Protein AF-A0A1N7MF49-F1 (afdb_monomer)

InterPro domains:
  IPR001343 RTX calcium-binding nonapeptide repeat [PF00353] (60-86)
  IPR011049 Serralysin-like metalloprotease, C-terminal [G3DSA:2.150.10.10] (1-90)
  IPR011049 Serralysin-like metalloprotease, C-terminal [SSF51120] (19-86)

Foldseek 3Di:
DWDDPPPFFIKDKDWDDDWDWDDDPQEIETADQTEMEIERQRPPDAHEYEGHHYAYEEDAHQEEYEYEQHYEAYEYENYHYAYEYEYDPYNYDYDDPHYDYDYDDD

Mean predicted aligned error: 8.86 Å

Radius of gyration: 12.61 Å; Cα contacts (8 Å, |Δi|>4): 319; chains: 1; bounding box: 23×28×36 Å

Structure (mmCIF, N/CA/C/O backbone):
data_AF-A0A1N7MF49-F1
#
_entry.id   AF-A0A1N7MF49-F1
#
loop_
_atom_site.group_PDB
_atom_site.id
_atom_site.type_symbol
_atom_site.label_atom_id
_atom_site.label_alt_id
_atom_site.label_comp_id
_atom_site.label_asym_id
_atom_site.label_entity_id
_atom_site.label_seq_id
_atom_site.pdbx_PDB_ins_code
_atom_site.Cartn_x
_atom_site.Cartn_y
_atom_site.Cartn_z
_atom_site.occupancy
_atom_site.B_iso_or_equiv
_atom_site.auth_seq_id
_atom_site.auth_comp_id
_atom_site.auth_asym_id
_atom_site.auth_atom_id
_atom_site.pdbx_PDB_model_num
ATOM 1 N N . MET A 1 1 ? -8.005 11.081 -6.451 1.00 61.84 1 MET A N 1
ATOM 2 C CA . MET A 1 1 ? -6.911 11.878 -7.051 1.00 61.84 1 MET A CA 1
ATOM 3 C C . MET A 1 1 ? -5.939 10.917 -7.717 1.00 61.84 1 MET A C 1
ATOM 5 O O . MET A 1 1 ? -5.762 9.819 -7.206 1.00 61.84 1 MET A O 1
ATOM 9 N N . VAL A 1 2 ? -5.368 11.298 -8.861 1.00 63.47 2 VAL A N 1
ATOM 10 C CA . VAL A 1 2 ? -4.352 10.502 -9.569 1.00 63.47 2 VAL A CA 1
ATOM 11 C C . VAL A 1 2 ? -3.006 11.182 -9.361 1.00 63.47 2 VAL A C 1
ATOM 13 O O . VAL A 1 2 ? -2.899 12.387 -9.595 1.00 63.47 2 VAL A O 1
ATOM 16 N N . PHE A 1 3 ? -2.009 10.427 -8.915 1.00 63.81 3 PHE A N 1
ATOM 17 C CA . PHE A 1 3 ? -0.643 10.897 -8.720 1.00 63.81 3 PHE A CA 1
ATOM 18 C C . PHE A 1 3 ? 0.287 10.073 -9.611 1.00 63.81 3 PHE A C 1
ATOM 20 O O . PHE A 1 3 ? 0.233 8.846 -9.603 1.00 63.81 3 PHE A O 1
ATOM 27 N N . SER A 1 4 ? 1.121 10.751 -10.397 1.00 59.66 4 SER A N 1
ATOM 28 C CA . SER A 1 4 ? 2.161 10.124 -11.214 1.00 59.66 4 SER A CA 1
ATOM 29 C C . SER A 1 4 ? 3.485 10.825 -10.975 1.00 59.66 4 SER A C 1
ATOM 31 O O . SER A 1 4 ? 3.534 12.052 -10.901 1.00 59.66 4 SER A O 1
ATOM 33 N N . ASP A 1 5 ? 4.561 10.051 -10.903 1.00 60.94 5 ASP A N 1
ATOM 34 C CA . ASP A 1 5 ? 5.932 10.561 -10.763 1.00 60.94 5 ASP A CA 1
ATOM 35 C C . ASP A 1 5 ? 6.558 11.005 -12.106 1.00 60.94 5 ASP A C 1
ATOM 37 O O . ASP A 1 5 ? 7.705 11.441 -12.152 1.00 60.94 5 ASP A O 1
ATOM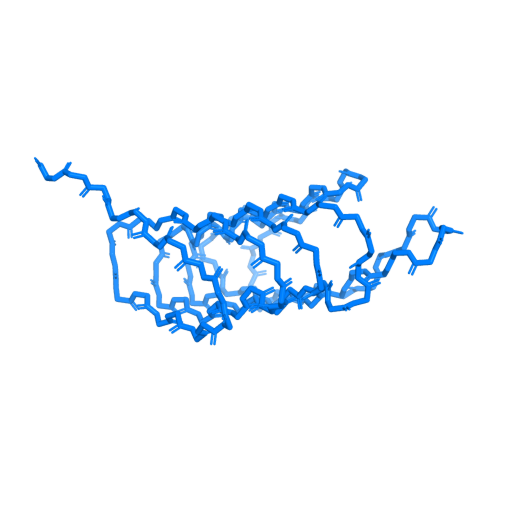 41 N N . GLY A 1 6 ? 5.804 10.904 -13.209 1.00 52.94 6 GLY A N 1
ATOM 42 C CA . GLY A 1 6 ? 6.257 11.252 -14.559 1.00 52.94 6 GLY A CA 1
ATOM 43 C C . GLY A 1 6 ? 7.119 10.182 -15.241 1.00 52.94 6 GLY A C 1
ATOM 44 O O . GLY A 1 6 ? 7.484 10.364 -16.400 1.00 52.94 6 GLY A O 1
ATOM 45 N N . THR A 1 7 ? 7.404 9.059 -14.574 1.00 59.69 7 THR A N 1
ATOM 46 C CA . THR A 1 7 ? 8.167 7.921 -15.124 1.00 59.69 7 THR A CA 1
ATOM 47 C C . THR A 1 7 ? 7.284 6.807 -15.693 1.00 59.69 7 THR A C 1
ATOM 49 O O . THR A 1 7 ? 7.791 5.841 -16.255 1.00 59.69 7 THR A O 1
ATOM 52 N N . GLY A 1 8 ? 5.960 6.960 -15.597 1.00 55.59 8 GLY A N 1
ATOM 53 C CA . GLY A 1 8 ? 4.977 5.952 -16.003 1.00 55.59 8 GLY A CA 1
ATOM 54 C C . GLY A 1 8 ? 4.330 5.219 -14.827 1.00 55.59 8 GLY A C 1
ATOM 55 O O . GLY A 1 8 ? 3.316 4.560 -15.032 1.00 55.59 8 GLY A O 1
ATOM 56 N N . ASN A 1 9 ? 4.832 5.401 -13.599 1.00 63.59 9 ASN A N 1
ATOM 57 C CA . ASN A 1 9 ? 4.165 4.913 -12.395 1.00 63.59 9 ASN A CA 1
ATOM 58 C C . ASN A 1 9 ? 2.997 5.846 -12.057 1.00 63.59 9 ASN A C 1
AT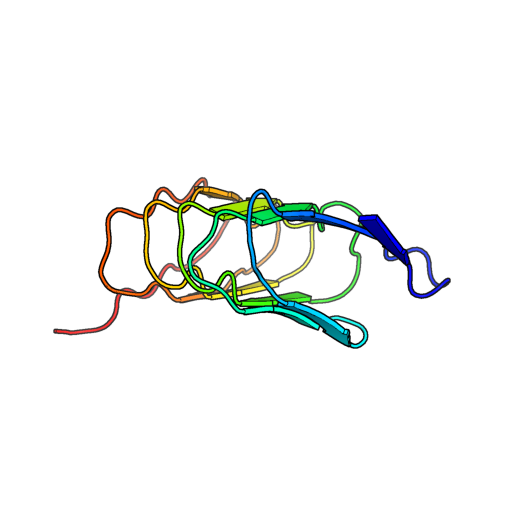OM 60 O O . ASN A 1 9 ? 3.173 7.033 -11.759 1.00 63.59 9 ASN A O 1
ATOM 64 N N . GLY A 1 10 ? 1.780 5.326 -12.179 1.00 65.44 10 GLY A N 1
ATOM 65 C CA . GLY A 1 10 ? 0.551 6.028 -11.832 1.00 65.44 10 GLY A CA 1
ATOM 66 C C . GLY A 1 10 ? -0.151 5.321 -10.692 1.00 65.44 10 GLY A C 1
ATOM 67 O O . GLY A 1 10 ? -0.412 4.125 -10.780 1.00 65.44 10 GLY A O 1
ATOM 68 N N . ILE A 1 11 ? -0.471 6.074 -9.643 1.00 74.31 11 ILE A N 1
ATOM 69 C CA . ILE A 1 11 ? -1.242 5.584 -8.507 1.00 74.31 11 ILE A CA 1
ATOM 70 C C . ILE A 1 11 ? -2.521 6.392 -8.398 1.00 74.31 11 ILE A C 1
ATOM 72 O O . ILE A 1 11 ? -2.513 7.628 -8.340 1.00 74.31 11 ILE A O 1
ATOM 76 N N . SER A 1 12 ? -3.641 5.682 -8.366 1.00 75.25 12 SER A N 1
ATOM 77 C CA . SER A 1 12 ? -4.952 6.281 -8.154 1.00 75.25 12 SER A CA 1
ATOM 78 C C . SER A 1 12 ? -5.393 6.028 -6.723 1.00 75.25 12 SER A C 1
ATOM 80 O O . SER A 1 12 ? -5.491 4.883 -6.300 1.00 75.25 12 SER A O 1
ATOM 82 N N . ALA A 1 13 ? -5.685 7.097 -5.982 1.00 74.12 13 ALA A N 1
ATOM 83 C CA . ALA A 1 13 ? -6.145 7.004 -4.602 1.00 74.12 13 ALA A CA 1
ATOM 84 C C . ALA A 1 13 ? -7.450 7.778 -4.387 1.00 74.12 13 ALA A C 1
ATOM 86 O O . ALA A 1 13 ? -7.603 8.920 -4.837 1.00 74.12 13 ALA A O 1
ATOM 87 N N . THR A 1 14 ? -8.401 7.171 -3.683 1.00 76.50 14 THR A N 1
ATOM 88 C CA . THR A 1 14 ? -9.693 7.773 -3.327 1.00 76.50 14 THR A CA 1
ATOM 89 C C . THR A 1 14 ? -9.983 7.526 -1.854 1.00 76.50 14 THR A C 1
ATOM 91 O O . THR A 1 14 ? -9.750 6.426 -1.375 1.00 76.50 14 THR A O 1
ATOM 94 N N . PHE A 1 15 ? -10.510 8.523 -1.143 1.00 70.94 15 PHE A N 1
ATOM 95 C CA . PHE A 1 15 ? -10.829 8.417 0.280 1.00 70.94 15 PHE A CA 1
ATOM 96 C C . PHE A 1 15 ? -12.246 8.936 0.542 1.00 70.94 15 PHE A C 1
ATOM 98 O O . PHE A 1 15 ? -12.646 9.944 -0.046 1.00 70.94 15 PHE A O 1
ATOM 105 N N . THR A 1 16 ? -13.022 8.250 1.387 1.00 75.12 16 THR A N 1
ATOM 106 C CA . THR A 1 16 ? -14.448 8.566 1.613 1.00 75.12 16 THR A CA 1
ATOM 107 C C . THR A 1 16 ? -14.722 9.366 2.894 1.00 75.12 16 THR A C 1
ATOM 109 O O . THR A 1 16 ? -15.880 9.515 3.277 1.00 75.12 16 THR A O 1
ATOM 112 N N . GLY A 1 17 ? -13.692 9.882 3.574 1.00 69.69 17 GLY A N 1
ATOM 113 C CA . GLY A 1 17 ? -13.833 10.601 4.849 1.00 69.69 17 GLY A CA 1
ATOM 114 C C . GLY A 1 17 ? -12.699 11.584 5.163 1.00 69.69 17 GLY A C 1
ATOM 115 O O . GLY A 1 17 ? -11.996 12.047 4.272 1.00 69.69 17 GLY A O 1
ATOM 116 N N . ALA A 1 18 ? -12.515 11.924 6.441 1.00 66.19 18 ALA A N 1
ATOM 117 C CA . ALA A 1 18 ? -11.358 12.703 6.884 1.00 66.19 18 ALA A CA 1
ATOM 118 C C . ALA A 1 18 ? -10.131 11.786 7.011 1.00 66.19 18 ALA A C 1
ATOM 120 O O . ALA A 1 18 ? -10.136 10.851 7.811 1.00 66.19 18 ALA A O 1
ATOM 121 N N . GLY A 1 19 ? -9.101 12.043 6.209 1.00 64.56 19 GLY A N 1
ATOM 122 C CA . GLY A 1 19 ? -7.856 11.282 6.190 1.00 64.56 19 GLY A CA 1
ATOM 123 C C . GLY A 1 19 ? -6.768 12.052 5.453 1.00 64.56 19 GLY A C 1
ATOM 124 O O . GLY A 1 19 ? -7.056 12.985 4.701 1.00 64.56 19 GLY A O 1
ATOM 125 N N . SER A 1 20 ? -5.517 11.685 5.700 1.00 70.81 20 SER A N 1
ATOM 126 C CA . SER A 1 20 ? -4.349 12.261 5.044 1.00 70.81 20 SER A CA 1
ATOM 127 C C . SER A 1 20 ? -3.724 11.233 4.110 1.00 70.81 20 SER A C 1
ATOM 129 O O . SER A 1 20 ? -3.540 10.073 4.478 1.00 70.81 20 SER A O 1
ATOM 131 N N . PHE A 1 21 ? -3.404 11.681 2.898 1.00 70.06 21 PHE A N 1
ATOM 132 C CA . PHE A 1 21 ? -2.741 10.891 1.872 1.00 70.06 21 PHE A CA 1
ATOM 133 C C . PHE A 1 21 ? -1.331 11.431 1.663 1.00 70.06 21 PHE A C 1
ATOM 135 O O . PHE A 1 21 ? -1.155 12.603 1.322 1.00 70.06 21 PHE A O 1
ATOM 142 N N . THR A 1 22 ? -0.342 10.567 1.847 1.00 73.12 22 THR A N 1
ATOM 143 C CA . THR A 1 22 ? 1.064 10.890 1.616 1.00 73.12 22 THR A CA 1
ATOM 144 C C . THR A 1 22 ? 1.567 10.053 0.452 1.00 73.12 22 THR A C 1
ATOM 146 O O . THR A 1 22 ? 1.523 8.829 0.532 1.00 73.12 22 THR A O 1
ATOM 149 N N . TYR A 1 23 ? 2.057 10.711 -0.602 1.00 71.25 23 TYR A N 1
ATOM 150 C CA . TYR A 1 23 ? 2.757 10.068 -1.715 1.00 71.25 23 TYR A CA 1
ATOM 151 C C . TYR A 1 23 ? 4.219 10.497 -1.719 1.00 71.25 23 TYR A C 1
ATOM 153 O O . TYR A 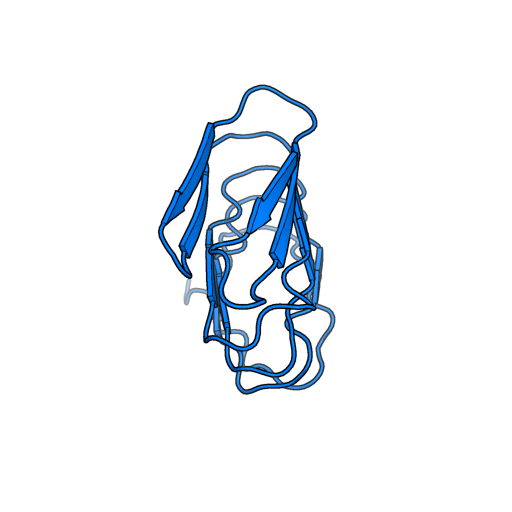1 23 ? 4.519 11.679 -1.901 1.00 71.25 23 TYR A O 1
ATOM 161 N N . VAL A 1 24 ? 5.125 9.545 -1.517 1.00 64.94 24 VAL A N 1
ATOM 162 C CA . VAL A 1 24 ? 6.572 9.759 -1.611 1.00 64.94 24 VAL A CA 1
ATOM 163 C C . VAL A 1 24 ? 7.143 8.673 -2.506 1.00 64.94 24 VAL A C 1
ATOM 165 O O . VAL A 1 24 ? 7.396 7.571 -2.041 1.00 64.94 24 VAL A O 1
ATOM 168 N N . TYR A 1 25 ? 7.349 9.005 -3.782 1.00 67.62 25 TYR A N 1
ATOM 169 C CA . TYR A 1 25 ? 7.884 8.110 -4.814 1.00 67.62 25 TYR A CA 1
ATOM 170 C C . TYR A 1 25 ? 7.127 6.778 -4.939 1.00 67.62 25 TYR A C 1
ATOM 172 O O . TYR A 1 25 ? 6.198 6.698 -5.730 1.00 67.62 25 TYR A O 1
ATOM 180 N N . ASP A 1 26 ? 7.509 5.758 -4.170 1.00 68.06 26 ASP A N 1
ATOM 181 C CA . ASP A 1 26 ? 6.916 4.416 -4.171 1.00 68.06 26 ASP A CA 1
ATOM 182 C C . ASP A 1 26 ? 6.068 4.112 -2.930 1.00 68.06 26 ASP A C 1
ATOM 184 O O . ASP A 1 26 ? 5.549 3.009 -2.773 1.00 68.06 26 ASP A O 1
ATOM 188 N N . THR A 1 27 ? 5.986 5.066 -2.008 1.00 67.38 27 THR A N 1
ATOM 189 C CA . THR A 1 27 ? 5.349 4.872 -0.717 1.00 67.38 27 THR A CA 1
ATOM 190 C C . THR A 1 27 ? 4.059 5.668 -0.680 1.00 67.38 27 THR A C 1
ATOM 192 O O . THR A 1 27 ? 4.056 6.894 -0.844 1.00 67.38 27 THR A O 1
ATOM 195 N N . VAL A 1 28 ? 2.959 4.966 -0.428 1.00 70.38 28 VAL A N 1
ATOM 196 C CA . VAL A 1 28 ? 1.652 5.556 -0.150 1.00 70.38 28 VAL A CA 1
ATOM 197 C C . VAL A 1 28 ? 1.227 5.209 1.261 1.00 70.38 28 VAL A C 1
ATOM 199 O O . VAL A 1 28 ? 1.052 4.046 1.602 1.00 70.38 28 VAL A O 1
ATOM 202 N N . ALA A 1 29 ? 0.970 6.234 2.060 1.00 68.69 29 ALA A N 1
ATOM 203 C CA . ALA A 1 29 ? 0.328 6.063 3.353 1.00 68.69 29 ALA A CA 1
ATOM 204 C C . ALA A 1 29 ? -1.029 6.767 3.347 1.00 68.69 29 ALA A C 1
ATOM 206 O O . ALA A 1 29 ? -1.110 7.976 3.093 1.00 68.69 29 ALA A O 1
ATOM 207 N N . THR A 1 30 ? -2.087 6.027 3.659 1.00 68.19 30 THR A N 1
ATOM 208 C CA . THR A 1 30 ? -3.349 6.583 4.133 1.00 68.19 30 THR A CA 1
ATOM 209 C C . THR A 1 30 ? -3.309 6.596 5.655 1.00 68.19 30 THR A C 1
ATOM 211 O O . THR A 1 30 ? -3.168 5.582 6.326 1.00 68.19 30 THR A O 1
ATOM 214 N N . SER A 1 31 ? -3.389 7.793 6.224 1.00 59.66 31 SER A N 1
ATOM 215 C CA . SER A 1 31 ? -3.464 7.991 7.671 1.00 59.66 31 SER A CA 1
ATOM 216 C C . SER A 1 31 ? -4.860 8.504 8.010 1.00 59.66 31 SER A C 1
ATOM 218 O O . SER A 1 31 ? -5.261 9.588 7.585 1.00 59.66 31 SER A O 1
ATOM 220 N N . GLY A 1 32 ? -5.643 7.703 8.730 1.00 63.97 32 GLY A N 1
ATOM 221 C CA . GLY A 1 32 ? -7.031 8.024 9.072 1.00 63.97 32 GLY A CA 1
ATOM 222 C C . GLY A 1 32 ? -7.834 6.786 9.465 1.00 63.97 32 GLY A C 1
ATOM 223 O O . GLY A 1 32 ? -7.343 5.677 9.329 1.00 63.97 32 GLY A O 1
ATOM 224 N N . SER A 1 33 ? -9.051 6.982 9.982 1.00 71.25 33 SER A N 1
ATOM 225 C CA . SER A 1 33 ? -9.986 5.898 10.359 1.00 71.25 33 SER A CA 1
ATOM 226 C C . SER A 1 33 ? -11.062 5.621 9.301 1.00 71.25 33 SER A C 1
ATOM 228 O O . SER A 1 33 ? -12.081 5.002 9.606 1.00 71.25 33 SER A O 1
ATOM 230 N N . ALA A 1 34 ? -10.911 6.172 8.099 1.00 77.94 34 ALA A N 1
ATOM 231 C CA . ALA A 1 34 ? -11.904 6.070 7.040 1.00 77.94 34 ALA A CA 1
ATOM 232 C C . ALA A 1 34 ? -11.368 5.230 5.882 1.00 77.94 34 ALA A C 1
ATOM 234 O O . ALA A 1 34 ? -10.172 5.175 5.652 1.00 77.94 34 ALA A O 1
ATOM 235 N N . SER A 1 35 ? -12.289 4.620 5.140 1.00 82.38 35 SER A N 1
ATOM 236 C CA . SER A 1 35 ? -11.961 3.797 3.983 1.00 82.38 35 SER A CA 1
ATOM 237 C C . SER A 1 35 ? -11.272 4.582 2.865 1.00 82.38 35 SER A C 1
ATOM 239 O O . SER A 1 35 ? -11.759 5.622 2.395 1.00 82.38 35 SER A O 1
ATOM 241 N N . GLY A 1 36 ? -10.185 4.005 2.379 1.00 79.81 36 GLY A N 1
ATOM 242 C CA . GLY A 1 36 ? -9.436 4.361 1.194 1.00 79.81 36 GLY A CA 1
ATOM 243 C C . GLY A 1 36 ? -9.517 3.284 0.113 1.00 79.81 36 GLY A C 1
ATOM 244 O O . GLY A 1 36 ? -9.804 2.113 0.353 1.00 79.81 36 GLY A O 1
ATOM 245 N N . SER A 1 37 ? -9.280 3.698 -1.124 1.00 83.12 37 SER A N 1
ATOM 246 C CA . SER A 1 37 ? -9.070 2.815 -2.264 1.00 83.12 37 SER A CA 1
ATOM 247 C C . SER A 1 37 ? -7.807 3.256 -2.978 1.00 83.12 37 SER A C 1
ATOM 249 O O . SER A 1 37 ? -7.724 4.416 -3.384 1.00 83.12 37 SER A O 1
ATOM 251 N N . ILE A 1 38 ? -6.864 2.338 -3.152 1.00 82.62 38 ILE A N 1
ATOM 252 C CA . ILE A 1 38 ? -5.592 2.540 -3.841 1.00 82.62 38 ILE A CA 1
ATOM 253 C C . ILE A 1 38 ? -5.498 1.532 -4.984 1.00 82.62 38 ILE A C 1
ATOM 255 O O . ILE A 1 38 ? -5.660 0.330 -4.784 1.00 82.62 38 ILE A O 1
ATOM 259 N N . ASP A 1 39 ? -5.229 2.045 -6.177 1.00 84.56 39 ASP A N 1
ATOM 260 C CA . ASP A 1 39 ? -4.888 1.266 -7.360 1.00 84.56 39 ASP A CA 1
ATOM 261 C C . ASP A 1 39 ? -3.458 1.622 -7.779 1.00 84.56 39 ASP A C 1
ATOM 263 O O . ASP A 1 39 ? -3.184 2.741 -8.230 1.00 84.56 39 ASP A O 1
ATOM 267 N N . ALA A 1 40 ? -2.563 0.663 -7.562 1.00 78.88 40 ALA A N 1
ATOM 268 C CA . ALA A 1 40 ? -1.159 0.662 -7.936 1.00 78.88 40 ALA A CA 1
ATOM 269 C C . ALA A 1 40 ? -0.883 -0.335 -9.079 1.00 78.88 40 ALA A C 1
ATOM 271 O O . ALA A 1 40 ? 0.271 -0.661 -9.332 1.00 78.88 40 ALA A O 1
ATOM 272 N N . GLY A 1 41 ? -1.903 -0.799 -9.811 1.00 76.00 41 GLY A N 1
ATOM 273 C CA . GLY A 1 41 ? -1.747 -1.813 -10.861 1.00 76.00 41 GLY A CA 1
ATOM 274 C C . GLY A 1 41 ? -0.872 -1.384 -12.046 1.00 76.00 41 GLY A C 1
ATOM 275 O O . GLY A 1 41 ? -0.341 -2.226 -12.766 1.00 76.00 41 GLY A O 1
ATOM 276 N N . ALA A 1 42 ? -0.692 -0.076 -12.249 1.00 73.94 42 ALA A N 1
ATOM 277 C CA . ALA A 1 42 ? 0.230 0.476 -13.243 1.00 73.94 42 ALA A CA 1
ATOM 278 C C . ALA A 1 42 ? 1.657 0.684 -12.700 1.00 73.94 42 ALA A C 1
ATOM 280 O O . ALA A 1 42 ? 2.543 1.096 -13.450 1.00 73.94 42 ALA A O 1
ATOM 281 N N . ASN A 1 43 ? 1.887 0.442 -11.407 1.00 72.75 43 ASN A N 1
ATOM 282 C CA . ASN A 1 43 ? 3.192 0.623 -10.797 1.00 72.75 43 ASN A CA 1
ATOM 283 C C . ASN A 1 43 ? 4.138 -0.502 -11.233 1.00 72.75 43 ASN A C 1
ATOM 285 O O . ASN A 1 43 ? 3.851 -1.687 -11.076 1.00 72.75 43 ASN A O 1
ATOM 289 N N . SER A 1 44 ? 5.273 -0.108 -11.805 1.00 71.88 44 SER A N 1
ATOM 290 C CA . SER A 1 44 ? 6.349 -1.016 -12.213 1.00 71.88 44 SER A CA 1
ATOM 291 C C . SER A 1 44 ? 7.518 -1.018 -11.217 1.00 71.88 44 SER A C 1
ATOM 293 O O . SER A 1 44 ? 8.523 -1.690 -11.451 1.00 71.88 44 SER A O 1
ATOM 295 N N . GLY A 1 45 ? 7.416 -0.255 -10.125 1.00 74.31 45 GLY A N 1
ATOM 296 C CA . GLY A 1 45 ? 8.340 -0.261 -8.994 1.00 74.31 45 GLY A CA 1
ATOM 297 C C . GLY A 1 45 ? 7.759 -0.994 -7.786 1.00 74.31 45 GLY A C 1
ATOM 298 O O . GLY A 1 45 ? 6.544 -1.058 -7.615 1.00 74.31 45 GLY A O 1
ATOM 299 N N . ALA A 1 46 ? 8.640 -1.528 -6.934 1.00 72.88 46 ALA A N 1
ATOM 300 C CA . ALA A 1 46 ? 8.230 -2.073 -5.643 1.00 72.88 46 ALA A CA 1
ATOM 301 C C . ALA A 1 46 ? 7.534 -0.975 -4.836 1.00 72.88 46 ALA A C 1
ATOM 303 O O . ALA A 1 46 ? 8.042 0.138 -4.760 1.00 72.88 46 ALA A O 1
ATOM 304 N N . PHE A 1 47 ? 6.376 -1.285 -4.266 1.00 76.00 47 PHE A N 1
ATOM 305 C CA . PHE A 1 47 ? 5.488 -0.303 -3.658 1.00 76.00 47 PHE A CA 1
ATOM 306 C C . PHE A 1 47 ? 5.304 -0.587 -2.172 1.00 76.00 47 PHE A C 1
ATOM 308 O O . PHE A 1 47 ? 5.113 -1.742 -1.786 1.00 76.00 47 PHE A O 1
ATOM 315 N N . SER A 1 48 ? 5.332 0.454 -1.341 1.00 80.69 48 SER A N 1
ATOM 316 C CA . SER A 1 48 ? 5.034 0.348 0.087 1.00 80.69 48 SER A CA 1
ATOM 317 C C . SER A 1 48 ? 3.717 1.046 0.404 1.00 80.69 48 SER A C 1
ATOM 319 O O . SER A 1 48 ? 3.544 2.226 0.097 1.00 80.69 48 SER A O 1
ATOM 321 N N . CYS A 1 49 ? 2.784 0.332 1.025 1.00 79.69 49 CYS A N 1
ATOM 322 C CA . CYS A 1 49 ? 1.467 0.852 1.357 1.00 79.69 49 CYS A CA 1
ATOM 323 C C . CYS A 1 49 ? 1.161 0.715 2.846 1.00 79.69 49 CYS A C 1
ATOM 325 O O . CYS A 1 49 ? 1.350 -0.363 3.398 1.00 79.69 49 CYS A O 1
ATOM 327 N N . ASP A 1 50 ? 0.630 1.763 3.474 1.00 84.94 50 ASP A N 1
ATOM 328 C CA . ASP A 1 50 ? -0.045 1.668 4.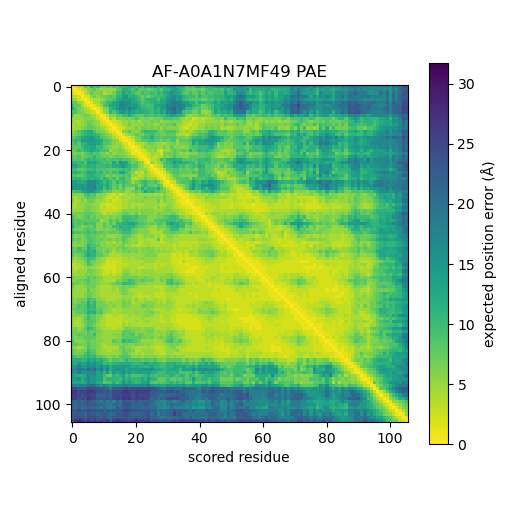773 1.00 84.94 50 ASP A CA 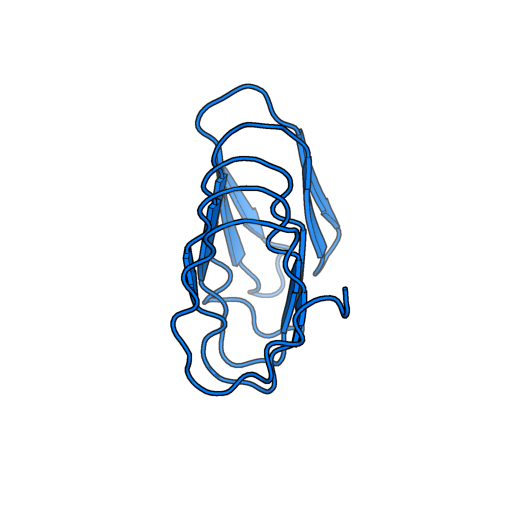1
ATOM 329 C C . ASP A 1 50 ? -1.480 2.171 4.639 1.00 84.94 50 ASP A C 1
ATOM 331 O O . ASP A 1 50 ? -1.682 3.347 4.338 1.00 84.94 50 ASP A O 1
ATOM 335 N N . LEU A 1 51 ? -2.453 1.271 4.801 1.00 80.62 51 LEU A N 1
ATOM 336 C CA . LEU A 1 51 ? -3.873 1.548 4.587 1.00 80.62 51 LEU A CA 1
ATOM 337 C C . LEU A 1 51 ? -4.525 2.271 5.781 1.00 80.62 51 LEU A C 1
ATOM 339 O O . LEU A 1 51 ? -5.456 3.056 5.597 1.00 80.62 51 LEU A O 1
ATOM 343 N N . GLY A 1 52 ? -3.944 2.167 6.979 1.00 79.69 52 GLY A N 1
ATOM 344 C CA . GLY A 1 52 ? -4.420 2.901 8.149 1.00 79.69 52 GLY A CA 1
ATOM 345 C C . GLY A 1 52 ? -5.603 2.215 8.827 1.00 79.69 52 GLY A C 1
ATOM 346 O O . GLY A 1 52 ? -5.480 1.087 9.279 1.00 79.69 52 GLY A O 1
ATOM 347 N N . GLY A 1 53 ? -6.709 2.912 9.060 1.00 82.00 53 GLY A N 1
ATOM 348 C CA . GLY A 1 53 ? -7.903 2.317 9.654 1.00 82.00 53 GLY A CA 1
ATOM 349 C C . GLY A 1 53 ? -9.131 2.535 8.781 1.00 82.00 53 GLY A C 1
ATOM 350 O O . GLY A 1 53 ? -9.250 3.571 8.138 1.00 82.00 53 GLY A O 1
ATOM 351 N N . GLY A 1 54 ? -10.103 1.633 8.859 1.00 82.94 54 GLY A N 1
ATOM 352 C CA . GLY A 1 54 ? -11.273 1.640 7.982 1.00 82.94 54 GLY A CA 1
ATOM 353 C C . GLY A 1 54 ? -11.323 0.365 7.150 1.00 82.94 54 GLY A C 1
ATOM 354 O O . GLY A 1 54 ? -10.562 -0.557 7.376 1.00 82.94 54 GLY A O 1
ATOM 355 N N . GLY A 1 55 ? -12.297 0.256 6.248 1.00 85.56 55 GLY A N 1
ATOM 356 C CA . GLY A 1 55 ? -12.337 -0.869 5.311 1.00 85.56 55 GLY A CA 1
ATOM 357 C C . GLY A 1 55 ? -11.668 -0.464 4.012 1.00 85.56 55 GLY A C 1
ATOM 358 O O . GLY A 1 55 ? -12.328 0.177 3.181 1.00 85.56 55 GLY A O 1
ATOM 359 N N . ASP A 1 56 ? -10.389 -0.777 3.859 1.00 86.06 56 ASP A N 1
ATOM 360 C CA . ASP A 1 56 ? -9.586 -0.282 2.749 1.00 86.06 56 ASP A CA 1
ATOM 361 C C . ASP A 1 56 ? -9.596 -1.221 1.543 1.00 86.06 56 ASP A C 1
ATOM 363 O O . ASP A 1 56 ? -9.888 -2.413 1.635 1.00 86.06 56 ASP A O 1
ATOM 367 N N . ARG A 1 57 ? -9.320 -0.677 0.358 1.00 86.00 57 ARG A N 1
ATOM 368 C CA . ARG A 1 57 ? -9.156 -1.457 -0.872 1.00 86.00 57 ARG A CA 1
ATOM 369 C C . ARG A 1 57 ? -7.802 -1.181 -1.488 1.00 86.00 57 ARG A C 1
ATOM 371 O O . ARG A 1 57 ? -7.489 -0.033 -1.786 1.00 86.00 57 ARG A O 1
ATOM 378 N N . PHE A 1 58 ? -7.046 -2.236 -1.744 1.00 84.69 58 PHE A N 1
ATOM 379 C CA . PHE A 1 58 ? -5.767 -2.151 -2.432 1.00 84.69 58 PHE A CA 1
ATOM 380 C C . PHE A 1 58 ? -5.735 -3.104 -3.625 1.00 84.69 58 PHE A C 1
ATOM 382 O O . PHE A 1 58 ? -6.089 -4.277 -3.489 1.00 84.69 58 PHE A O 1
ATOM 389 N N . ALA A 1 59 ? -5.294 -2.596 -4.772 1.00 86.31 59 ALA A N 1
ATOM 390 C CA . ALA A 1 59 ? -4.928 -3.379 -5.944 1.00 86.31 59 ALA A CA 1
ATOM 391 C C . ALA A 1 59 ? -3.483 -3.042 -6.335 1.00 86.31 59 ALA A C 1
ATOM 393 O O . ALA A 1 59 ? -3.190 -1.887 -6.644 1.00 86.31 59 ALA A O 1
ATOM 394 N N . GLY A 1 60 ? -2.595 -4.031 -6.285 1.00 81.75 60 GLY A N 1
ATOM 395 C CA . GLY A 1 60 ? -1.190 -3.923 -6.668 1.00 81.75 60 GLY A CA 1
ATOM 396 C C . GLY A 1 60 ? -0.919 -4.410 -8.089 1.00 81.75 60 GLY A C 1
ATOM 397 O O . GLY A 1 60 ? -1.846 -4.694 -8.860 1.00 81.75 60 GLY A O 1
ATOM 398 N N . GLY A 1 61 ? 0.360 -4.405 -8.454 1.00 80.75 61 GLY A N 1
ATOM 399 C CA . GLY A 1 61 ? 0.835 -4.559 -9.820 1.00 80.75 61 GLY A CA 1
ATOM 400 C C . GLY A 1 61 ? 1.419 -5.937 -10.100 1.00 80.75 61 GLY A C 1
ATOM 401 O O . GLY A 1 61 ? 0.858 -6.973 -9.750 1.00 80.75 61 GLY A O 1
ATOM 402 N N . THR A 1 62 ? 2.516 -5.951 -10.855 1.00 82.19 62 THR A N 1
ATOM 403 C CA . THR A 1 62 ? 3.259 -7.174 -11.204 1.00 82.19 62 THR A CA 1
ATOM 404 C C . THR A 1 62 ? 4.594 -7.289 -10.471 1.00 82.19 62 THR A C 1
ATOM 406 O O . THR A 1 62 ? 5.443 -8.096 -10.859 1.00 82.19 62 THR A O 1
ATOM 409 N N . VAL A 1 63 ? 4.833 -6.427 -9.488 1.00 83.81 63 VAL A N 1
ATOM 410 C CA . VAL A 1 63 ? 6.109 -6.288 -8.787 1.00 83.81 63 VAL A CA 1
ATOM 411 C C . VAL A 1 63 ? 5.886 -6.643 -7.324 1.00 83.81 63 VAL A C 1
ATOM 413 O O . VAL A 1 63 ? 4.775 -6.601 -6.847 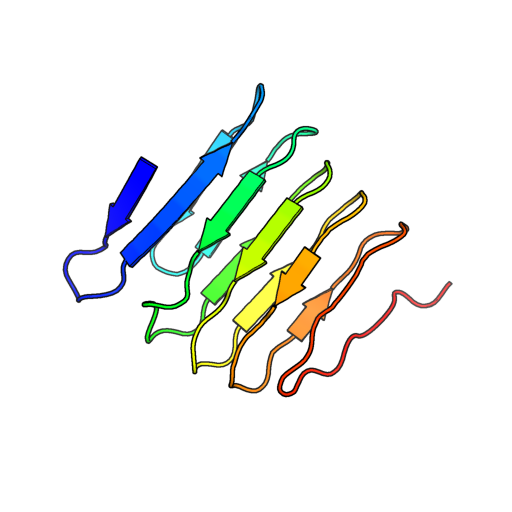1.00 83.81 63 VAL A O 1
ATOM 416 N N . ALA A 1 64 ? 6.929 -7.026 -6.593 1.00 85.25 64 ALA A N 1
ATOM 417 C CA . ALA A 1 64 ? 6.772 -7.303 -5.169 1.00 85.25 64 ALA A CA 1
ATOM 418 C C . ALA A 1 64 ? 6.379 -6.031 -4.393 1.00 85.25 64 ALA A C 1
ATOM 420 O O . ALA A 1 64 ? 7.153 -5.066 -4.357 1.00 85.25 64 ALA A O 1
ATOM 421 N N . GLU A 1 65 ? 5.231 -6.055 -3.718 1.00 84.06 65 GLU A N 1
ATOM 422 C CA . GLU A 1 65 ? 4.788 -4.968 -2.841 1.00 84.06 65 GLU A CA 1
ATOM 423 C C . GLU A 1 65 ? 4.917 -5.296 -1.346 1.00 84.06 65 GLU A C 1
ATOM 425 O O . GLU A 1 65 ? 4.923 -6.447 -0.911 1.00 84.06 65 GLU A O 1
ATOM 430 N N . THR A 1 66 ? 5.028 -4.259 -0.517 1.00 85.88 66 THR A N 1
ATOM 431 C CA . THR A 1 66 ? 4.907 -4.358 0.942 1.00 85.88 66 THR A CA 1
ATOM 432 C C . THR A 1 66 ? 3.677 -3.584 1.382 1.00 85.88 66 THR A C 1
ATOM 434 O O . THR A 1 66 ? 3.610 -2.371 1.235 1.00 85.88 66 THR A O 1
ATOM 437 N N . ILE A 1 67 ? 2.687 -4.283 1.918 1.00 83.19 67 ILE A N 1
ATOM 438 C CA . ILE A 1 67 ? 1.376 -3.726 2.233 1.00 83.19 67 ILE A CA 1
ATOM 439 C C . ILE A 1 67 ? 1.124 -3.903 3.731 1.00 83.19 67 ILE A C 1
ATOM 441 O O . ILE A 1 67 ? 1.259 -4.998 4.277 1.00 83.19 67 ILE A O 1
ATOM 445 N N . SER A 1 68 ? 0.750 -2.824 4.402 1.00 86.06 68 SER A N 1
ATOM 446 C CA . SER A 1 68 ? 0.174 -2.804 5.739 1.00 86.06 68 SER A CA 1
ATOM 447 C C . SER A 1 68 ? -1.316 -2.538 5.579 1.00 86.06 68 SER A C 1
ATOM 449 O O . SER A 1 68 ? -1.712 -1.459 5.149 1.00 86.06 68 SER A O 1
ATOM 451 N N . GLY A 1 69 ? -2.141 -3.543 5.877 1.00 78.50 69 GLY A N 1
ATOM 452 C CA . GLY A 1 69 ? -3.597 -3.414 5.804 1.00 78.50 69 GLY A CA 1
ATOM 453 C C . GLY A 1 69 ? -4.167 -2.522 6.902 1.00 78.50 69 GLY A C 1
ATOM 454 O O . GLY A 1 69 ? -5.226 -1.945 6.735 1.00 78.50 69 GLY A O 1
ATOM 455 N N . GLY A 1 70 ? -3.431 -2.361 8.004 1.00 81.56 70 GLY A N 1
ATOM 456 C CA . GLY A 1 70 ? -3.925 -1.592 9.131 1.00 81.56 70 GLY A CA 1
ATOM 457 C C . GLY A 1 70 ? -5.180 -2.225 9.753 1.00 81.56 70 GLY A C 1
ATOM 458 O O . GLY A 1 70 ? -5.303 -3.451 9.772 1.00 81.56 70 GLY A O 1
ATOM 459 N N . ALA A 1 71 ? -6.036 -1.421 10.384 1.00 81.19 71 ALA A N 1
ATOM 460 C CA . ALA A 1 71 ? -7.171 -1.885 11.179 1.00 81.19 71 ALA A CA 1
ATOM 461 C C . ALA A 1 71 ? -8.514 -1.727 10.456 1.00 81.19 71 ALA A C 1
ATOM 463 O O . ALA A 1 71 ? -8.990 -0.614 10.261 1.00 81.19 71 ALA A O 1
ATOM 464 N N . GLY A 1 72 ? -9.213 -2.836 10.244 1.00 81.88 72 GLY A N 1
ATOM 465 C CA . GLY A 1 72 ? -10.577 -2.854 9.730 1.00 81.88 72 GLY A CA 1
ATOM 466 C C . GLY A 1 72 ? -10.784 -4.002 8.753 1.00 81.88 72 GLY A C 1
ATOM 467 O O . GLY A 1 72 ? -10.061 -4.998 8.794 1.00 81.88 72 GLY A O 1
ATOM 468 N N . ASP A 1 73 ? -11.828 -3.889 7.935 1.00 84.62 73 ASP A N 1
ATOM 469 C CA . ASP A 1 73 ? -12.205 -4.925 6.973 1.00 84.62 73 ASP A CA 1
ATOM 470 C C . ASP A 1 73 ? -11.614 -4.595 5.597 1.00 84.62 73 ASP A C 1
ATOM 472 O O . ASP A 1 73 ? -12.303 -4.064 4.717 1.00 84.62 73 ASP A O 1
ATOM 476 N N . ASP A 1 74 ? -10.333 -4.904 5.414 1.00 85.12 74 ASP A N 1
ATOM 477 C CA . ASP A 1 74 ? -9.620 -4.557 4.182 1.00 85.12 74 ASP A CA 1
ATOM 478 C C . ASP A 1 74 ? -9.813 -5.609 3.091 1.00 85.12 74 ASP A C 1
ATOM 480 O O . ASP A 1 74 ? -9.957 -6.809 3.350 1.00 85.12 74 ASP A O 1
ATOM 484 N N . VAL A 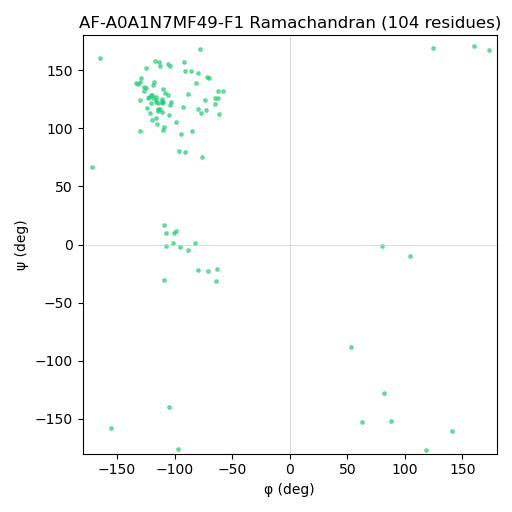1 75 ? -9.781 -5.164 1.840 1.00 86.31 75 VAL A N 1
ATOM 485 C CA . VAL A 1 75 ? -9.737 -6.011 0.650 1.00 86.31 75 VAL A CA 1
ATOM 486 C C . VAL A 1 75 ? -8.468 -5.693 -0.115 1.00 86.31 75 VAL A C 1
ATOM 488 O O . VAL A 1 75 ? -8.353 -4.649 -0.753 1.00 86.31 75 VAL A O 1
ATOM 491 N N . ILE A 1 76 ? -7.515 -6.613 -0.062 1.00 82.88 76 ILE A N 1
ATOM 492 C CA . ILE A 1 76 ? -6.177 -6.399 -0.609 1.00 82.88 76 ILE A CA 1
ATOM 493 C C . ILE A 1 76 ? -5.918 -7.460 -1.672 1.00 82.88 76 ILE A C 1
ATOM 495 O O . ILE A 1 76 ? -5.984 -8.660 -1.395 1.00 82.88 76 ILE A O 1
ATOM 499 N N . ALA A 1 77 ? -5.629 -7.001 -2.884 1.00 87.44 77 ALA A N 1
ATOM 500 C CA . ALA A 1 77 ? -5.119 -7.797 -3.985 1.00 87.44 77 ALA A CA 1
ATOM 501 C C . ALA A 1 77 ? -3.710 -7.295 -4.308 1.00 87.44 77 ALA A C 1
ATOM 503 O O . ALA A 1 77 ? -3.574 -6.231 -4.897 1.00 87.44 77 ALA A O 1
ATOM 504 N N . GLY A 1 78 ? -2.673 -8.032 -3.900 1.00 77.38 78 GLY A N 1
ATOM 505 C CA . GLY A 1 78 ? -1.283 -7.659 -4.211 1.00 77.38 78 GLY A CA 1
ATOM 506 C C . GLY A 1 78 ? -0.998 -7.681 -5.710 1.00 77.38 78 GLY A C 1
ATOM 507 O O . GLY A 1 78 ? -0.318 -6.818 -6.221 1.00 77.38 78 GLY A O 1
ATOM 508 N N . GLY A 1 79 ? -1.664 -8.561 -6.458 1.00 80.56 79 GLY A N 1
ATOM 509 C CA . GLY A 1 79 ? -1.327 -8.762 -7.863 1.00 80.56 79 GLY A CA 1
ATOM 510 C C . GLY A 1 79 ? -0.241 -9.825 -7.990 1.00 80.56 79 GLY A C 1
ATOM 511 O O . GLY A 1 79 ? -0.221 -10.774 -7.203 1.00 80.56 79 GLY A O 1
ATOM 512 N N . ALA A 1 80 ? 0.570 -9.747 -9.041 1.00 81.25 80 ALA A N 1
ATOM 513 C CA . ALA A 1 80 ? 1.676 -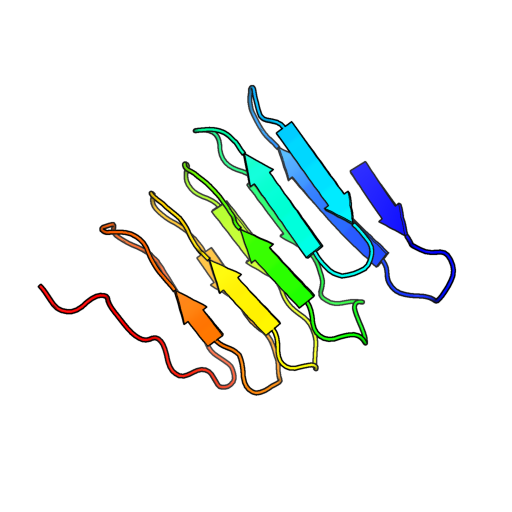10.676 -9.257 1.00 81.25 80 ALA A CA 1
ATOM 514 C C . ALA A 1 80 ? 2.955 -10.121 -8.624 1.00 81.25 80 ALA A C 1
ATOM 516 O O . ALA A 1 80 ? 3.166 -8.922 -8.637 1.00 81.25 80 ALA A O 1
ATOM 517 N N . GLY A 1 81 ? 3.844 -10.996 -8.162 1.00 80.81 81 GLY A N 1
ATOM 518 C CA . GLY A 1 81 ? 5.009 -10.580 -7.385 1.00 80.81 81 GLY A CA 1
ATOM 519 C C . GLY A 1 81 ? 5.054 -11.304 -6.047 1.00 80.81 81 GLY A C 1
ATOM 520 O O . GLY A 1 81 ? 4.117 -12.013 -5.680 1.00 80.81 81 GLY A O 1
ATOM 521 N N . ASP A 1 82 ? 6.184 -11.177 -5.355 1.00 84.81 82 ASP A N 1
ATOM 522 C CA . ASP A 1 82 ? 6.366 -11.738 -4.016 1.00 84.81 82 ASP A CA 1
ATOM 523 C C . ASP A 1 82 ? 5.950 -10.703 -2.967 1.00 84.81 82 ASP A C 1
ATOM 525 O O . ASP A 1 82 ? 6.792 -10.019 -2.373 1.00 84.81 82 ASP A O 1
ATOM 529 N N . ASP A 1 83 ? 4.644 -10.583 -2.743 1.00 84.19 83 ASP A N 1
ATOM 530 C CA . ASP A 1 83 ? 4.116 -9.530 -1.877 1.00 84.19 83 ASP A CA 1
ATOM 531 C C . ASP A 1 83 ? 4.257 -9.893 -0.399 1.00 84.19 83 ASP A C 1
ATOM 533 O O . ASP A 1 83 ? 4.158 -11.053 0.026 1.00 84.19 83 ASP A O 1
ATOM 537 N N . ARG A 1 84 ? 4.462 -8.869 0.425 1.00 86.25 84 ARG A N 1
ATOM 538 C CA . ARG A 1 84 ? 4.470 -8.973 1.882 1.00 86.25 84 ARG A CA 1
ATOM 539 C C . ARG A 1 84 ? 3.305 -8.191 2.449 1.00 86.25 84 ARG A C 1
ATOM 541 O O . ARG A 1 84 ? 3.277 -6.972 2.352 1.00 86.25 84 ARG A O 1
ATOM 548 N N . LEU A 1 85 ? 2.386 -8.894 3.102 1.00 80.62 85 LEU A N 1
ATOM 549 C CA . LEU A 1 85 ? 1.233 -8.291 3.758 1.00 80.62 85 LEU A CA 1
ATOM 550 C C . LEU A 1 85 ? 1.349 -8.409 5.281 1.00 80.62 85 LEU A C 1
ATOM 552 O O . LEU A 1 85 ? 1.449 -9.516 5.817 1.00 80.62 85 LEU A O 1
ATOM 556 N N . THR A 1 86 ? 1.291 -7.266 5.962 1.00 83.94 86 THR A N 1
ATOM 557 C CA . THR A 1 86 ? 1.141 -7.161 7.418 1.00 83.94 86 THR A CA 1
ATOM 558 C C . THR A 1 86 ? -0.266 -6.667 7.737 1.00 83.94 86 THR A C 1
ATOM 560 O O . THR A 1 86 ? -0.722 -5.682 7.165 1.00 83.94 86 THR A O 1
ATOM 563 N N . LEU A 1 87 ? -0.963 -7.347 8.645 1.00 73.94 87 LEU A N 1
ATOM 564 C CA . LEU A 1 87 ? -2.339 -7.021 9.030 1.00 73.94 87 LEU A CA 1
ATOM 565 C C . LEU A 1 87 ? -2.402 -6.647 10.509 1.00 73.94 87 LEU A C 1
ATOM 567 O O . LEU A 1 87 ? -1.749 -7.298 11.332 1.00 73.94 87 LEU A O 1
ATOM 571 N N . ALA A 1 88 ? -3.201 -5.635 10.858 1.00 71.44 88 ALA A N 1
ATOM 572 C CA . ALA A 1 88 ? -3.575 -5.421 12.251 1.00 71.44 88 ALA A CA 1
ATOM 573 C C . ALA A 1 88 ? -4.688 -6.416 12.658 1.00 71.44 88 ALA A C 1
ATOM 575 O O . ALA A 1 88 ? -5.263 -7.100 11.808 1.00 71.44 88 ALA A O 1
ATOM 576 N N . PRO A 1 89 ? -5.004 -6.551 13.958 1.00 64.50 89 PRO A N 1
ATOM 577 C CA . PRO A 1 89 ? -6.082 -7.427 14.406 1.00 64.50 89 PRO A CA 1
ATOM 578 C C . PRO A 1 89 ? -7.441 -6.981 13.833 1.00 64.50 89 PRO A C 1
ATOM 580 O O . PRO A 1 89 ? -7.962 -5.937 14.219 1.00 64.50 89 PRO A O 1
ATOM 583 N N . GLY A 1 90 ? -8.026 -7.783 12.941 1.00 64.38 90 GLY A N 1
ATOM 584 C CA . GLY A 1 90 ? -9.318 -7.501 12.309 1.00 64.38 90 GLY A CA 1
ATOM 585 C C . GLY A 1 90 ? -9.677 -8.506 11.200 1.00 64.38 90 GLY A C 1
ATOM 586 O O . GLY A 1 90 ? -8.830 -9.318 10.815 1.00 64.38 90 GLY A O 1
ATOM 587 N N . PRO A 1 91 ? -10.932 -8.520 10.711 1.00 66.00 91 PRO A N 1
ATOM 588 C CA . PRO A 1 91 ? -11.363 -9.376 9.606 1.00 66.00 91 PRO A CA 1
ATOM 589 C C . PRO A 1 91 ? -10.891 -8.864 8.227 1.00 66.00 91 PRO A C 1
ATOM 591 O O . PRO A 1 91 ? -11.676 -8.390 7.412 1.00 66.00 91 PRO A O 1
ATOM 594 N N . THR A 1 92 ? -9.612 -9.036 7.892 1.00 67.12 92 THR A N 1
ATOM 595 C CA . THR A 1 92 ? -9.109 -8.699 6.546 1.00 67.12 92 THR A CA 1
ATOM 596 C C . THR A 1 92 ? -9.384 -9.813 5.523 1.00 67.12 92 THR A C 1
ATOM 598 O O . THR A 1 92 ? -9.203 -11.004 5.798 1.00 67.12 92 THR A O 1
ATOM 601 N N . ARG A 1 93 ? -9.775 -9.440 4.298 1.00 71.56 93 ARG A N 1
ATOM 602 C CA . ARG A 1 93 ? -9.975 -10.336 3.148 1.00 71.56 93 ARG A CA 1
ATOM 603 C C . ARG A 1 93 ? -8.879 -10.130 2.097 1.00 71.56 93 ARG A C 1
ATOM 605 O O . ARG A 1 93 ? -8.944 -9.223 1.276 1.00 71.56 93 ARG A O 1
ATOM 612 N N . TRP A 1 94 ? -7.894 -11.022 2.083 1.00 68.19 94 TRP A N 1
ATOM 613 C CA . TRP A 1 94 ? -6.827 -11.051 1.075 1.00 68.19 94 TRP A CA 1
ATOM 614 C C . TRP A 1 94 ? -7.223 -11.900 -0.145 1.00 68.19 94 TRP A C 1
ATOM 616 O O . TRP A 1 94 ? -7.642 -13.050 0.009 1.00 68.19 94 TRP A O 1
ATOM 626 N N . ALA A 1 95 ? -7.070 -11.353 -1.354 1.00 65.00 95 ALA A N 1
ATOM 627 C CA . ALA A 1 95 ? -7.261 -12.061 -2.619 1.00 65.00 95 ALA A CA 1
ATOM 628 C C . ALA A 1 95 ? -5.894 -12.247 -3.308 1.00 65.00 95 ALA A C 1
ATOM 630 O O . ALA A 1 95 ? -5.358 -11.328 -3.919 1.00 65.00 95 ALA A O 1
ATOM 631 N N . SER A 1 96 ? -5.306 -13.437 -3.159 1.00 53.25 96 SER A N 1
ATOM 632 C CA . SER A 1 96 ? -3.944 -13.771 -3.601 1.00 53.25 96 SER A CA 1
ATOM 633 C C . SER A 1 96 ? -3.774 -13.888 -5.117 1.00 53.25 96 SER A C 1
ATOM 635 O O . SER A 1 96 ? -4.591 -14.559 -5.751 1.00 53.25 96 SER A O 1
ATOM 637 N N . ALA A 1 97 ? -2.614 -13.457 -5.636 1.00 45.59 97 ALA A N 1
ATOM 638 C CA . ALA A 1 97 ? -1.929 -14.223 -6.685 1.00 45.59 97 ALA A CA 1
ATOM 639 C C . ALA A 1 97 ? -0.628 -14.911 -6.206 1.00 45.59 97 ALA A C 1
ATOM 641 O O . ALA A 1 97 ? -0.381 -16.013 -6.682 1.00 45.59 97 ALA A O 1
ATOM 642 N N . SER A 1 98 ? 0.151 -14.392 -5.235 1.00 50.28 98 SER A N 1
ATOM 643 C CA . SER A 1 98 ? 1.322 -15.122 -4.677 1.00 50.28 98 SER A CA 1
ATOM 644 C C . SER A 1 98 ? 1.978 -14.463 -3.435 1.00 50.28 98 SER A C 1
ATOM 646 O O . SER A 1 98 ? 3.126 -14.041 -3.498 1.00 50.28 98 SER A O 1
ATOM 648 N N . ALA A 1 99 ? 1.316 -14.386 -2.270 1.00 47.50 99 ALA A N 1
ATOM 649 C CA . ALA A 1 99 ? 1.919 -13.742 -1.083 1.00 47.50 99 ALA A CA 1
ATOM 650 C C . ALA A 1 99 ? 1.862 -14.583 0.197 1.00 47.50 99 ALA A C 1
ATOM 652 O O . ALA A 1 99 ? 0.860 -15.241 0.491 1.00 47.50 99 ALA A O 1
ATOM 653 N N . THR A 1 100 ? 2.925 -14.489 1.002 1.00 48.59 100 THR A N 1
ATOM 654 C CA . THR A 1 100 ? 2.993 -15.025 2.370 1.00 48.59 100 THR A CA 1
ATOM 655 C C . THR A 1 100 ? 2.402 -13.997 3.337 1.00 48.59 100 THR A C 1
ATOM 657 O O . THR A 1 100 ? 3.085 -13.061 3.751 1.00 48.59 100 THR A O 1
ATOM 660 N N . ALA A 1 101 ? 1.132 -14.153 3.714 1.00 49.25 101 ALA A N 1
ATOM 661 C CA . ALA A 1 101 ? 0.535 -13.352 4.783 1.00 49.25 101 ALA A CA 1
ATOM 662 C C . ALA A 1 101 ? 1.092 -13.816 6.141 1.00 49.25 101 ALA A C 1
ATOM 664 O O . ALA A 1 101 ? 0.869 -14.957 6.549 1.00 49.25 101 ALA A O 1
ATOM 665 N N . THR A 1 102 ? 1.818 -12.948 6.850 1.00 49.47 102 THR A N 1
ATOM 666 C CA . THR A 1 102 ? 2.274 -13.236 8.220 1.00 49.47 102 THR A CA 1
ATOM 667 C C . THR A 1 102 ? 1.317 -12.558 9.193 1.00 49.47 102 THR A C 1
ATOM 669 O O . THR A 1 102 ? 1.333 -11.339 9.340 1.00 49.47 102 THR A O 1
ATOM 672 N N . ALA A 1 103 ? 0.455 -13.339 9.848 1.00 43.47 103 ALA A N 1
ATOM 673 C CA . ALA A 1 103 ? -0.373 -12.829 10.939 1.00 43.47 103 ALA A CA 1
ATOM 674 C C . ALA A 1 103 ? 0.506 -12.520 12.170 1.00 43.47 103 ALA A C 1
ATOM 676 O O . ALA A 1 103 ? 1.440 -13.283 12.443 1.00 43.47 103 ALA A O 1
ATOM 677 N N . PRO A 1 104 ? 0.227 -11.452 12.942 1.00 38.59 104 PRO A N 1
ATOM 678 C CA . PRO A 1 104 ? 0.966 -11.176 14.167 1.00 38.59 104 PRO A CA 1
ATOM 679 C C . PRO A 1 104 ? 0.768 -12.328 15.161 1.00 38.59 104 PRO A C 1
ATOM 681 O O . PRO A 1 104 ? -0.358 -12.725 15.469 1.00 38.59 104 PRO A O 1
ATOM 684 N N . THR A 1 105 ? 1.875 -12.895 15.643 1.00 39.66 105 THR A N 1
ATOM 685 C CA . THR A 1 105 ? 1.855 -13.917 16.694 1.00 39.66 105 THR A CA 1
ATOM 686 C C . THR A 1 105 ? 1.314 -13.302 17.981 1.00 39.66 105 THR A C 1
ATOM 688 O O . THR A 1 105 ? 1.799 -12.259 18.418 1.00 39.66 105 THR A O 1
ATOM 691 N N . ARG A 1 106 ? 0.288 -13.951 18.530 1.00 37.88 106 ARG A N 1
ATOM 692 C CA . ARG A 1 106 ? -0.479 -13.543 19.710 1.00 37.88 106 ARG A CA 1
ATOM 693 C C . ARG A 1 106 ? 0.343 -13.502 20.996 1.00 37.88 106 ARG A C 1
ATOM 695 O O . ARG A 1 106 ? 1.219 -14.381 21.151 1.00 37.88 106 ARG A O 1
#

Organism: NCBI:txid407234

Nearest PDB structures (foldseek):
  2ml3-assembly1_A  TM=7.658E-01  e=8.329E-02  Azotobacter vinelandii
  2z8z-assembly1_A  TM=7.262E-01  e=1.393E+00  Pseudomonas sp. MIS38
  6sus-assembly1_A  TM=8.508E-01  e=4.574E+00  Bordetella pertussis Tohama I
  7usl-assembly1_C  TM=4.397E-01  e=5.184E+00  Bordetella pertussis

Sequence (106 aa):
MVFSDGTGNGISATFTGAGSFTYVYDTVATSGSASGSIDAGANSGAFSCDLGGGGDRFAGGTVAETISGGAGDDVIAGGAGDDRLTLAPGPTRWASASATATAPTR

Secondary structure (DSSP, 8-state):
-EEE-SSS-EEEEEESSSEEEEEETTEEEEEESS-EEEE-TT--S--EEE--BSS-EEE--SS--EEEEEBS--EEE--SS-EEEEE-SS--EE--SSEEEEPPP-

Solvent-accessible surface area (backbone atoms only — not comparable to full-atom values): 5404 Å² total; per-residue (Å²): 92,79,49,63,82,80,81,69,38,39,36,39,42,48,68,81,58,77,64,47,80,46,82,55,100,49,34,40,38,38,48,38,70,36,34,38,37,39,39,32,54,56,25,82,57,60,35,39,39,34,46,29,20,26,49,29,35,40,35,34,17,69,33,40,32,40,36,31,52,30,38,35,51,24,38,39,27,53,32,39,39,69,27,40,43,42,55,42,91,55,74,60,48,75,51,78,70,48,59,66,72,54,73,75,83,129

pLDDT: mean 72.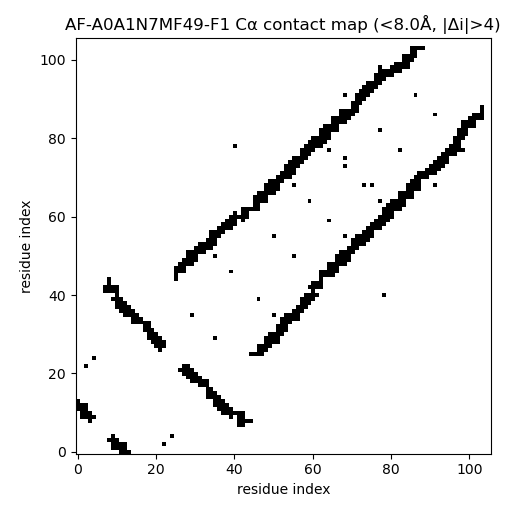2, std 12.18, range [37.88, 87.44]